Protein AF-A0A534PHQ3-F1 (afdb_monomer_lite)

Foldseek 3Di:
DAAPVQQQVQADPQCDHPNAHDDPQCNVCHPHDFAWPDADQWDQPPVPRDIDGDPQKTFTPPRFRPQCRDDVRRPPPPRHTGIDHNSSDDDDDDDPDPDPPDDDD

Sequence (105 aa):
MRSVSEIEATLNRRNRNRGMYFDAEMTPFCGQTFRVKGEVKKIIDERTGEMIALKDSWLLDGVHCLARYSDRRIACPRAILPYWRTCWLQRIEAPASVSPRIAPE

pLDDT: mean 91.29, std 11.43, range [53.31, 98.06]

Secondary structure (DSSP, 8-state):
---HHHHHTT--TTSEETTEE--GGGGGGTT----EEEEEEEEE-TTT--EEEEEEEEEETT----SSS-TT-TT-TT-PPPPEEGGG----PPPP---------

Structure (mmCIF, N/CA/C/O backbone):
data_AF-A0A534PHQ3-F1
#
_entry.id   AF-A0A534PHQ3-F1
#
loop_
_atom_site.group_PDB
_atom_site.id
_atom_site.type_symbol
_atom_site.label_atom_id
_atom_site.label_alt_id
_atom_site.label_comp_id
_atom_site.label_asym_id
_atom_site.label_entity_id
_atom_site.label_seq_id
_atom_site.pdbx_PDB_ins_code
_atom_site.Cartn_x
_atom_site.Cartn_y
_atom_site.Cartn_z
_atom_site.occupancy
_atom_site.B_iso_or_equiv
_atom_site.auth_seq_id
_atom_site.auth_comp_id
_atom_site.auth_asym_id
_atom_site.auth_atom_id
_atom_site.pdbx_PDB_model_num
ATOM 1 N N . MET A 1 1 ? -5.904 1.241 9.012 1.00 93.75 1 MET A N 1
ATOM 2 C CA . MET A 1 1 ? -4.672 0.500 8.669 1.00 93.75 1 MET A CA 1
ATOM 3 C C . MET A 1 1 ? -4.002 0.077 9.953 1.00 93.75 1 MET A C 1
ATOM 5 O O . MET A 1 1 ? -4.131 0.792 10.939 1.00 93.75 1 MET A O 1
ATOM 9 N N . ARG A 1 2 ? -3.304 -1.058 9.943 1.00 97.38 2 ARG A N 1
ATOM 10 C CA . ARG A 1 2 ? -2.488 -1.478 11.088 1.00 97.38 2 ARG A CA 1
ATOM 11 C C . ARG A 1 2 ? -1.297 -0.541 11.302 1.00 97.38 2 ARG A C 1
ATOM 13 O O . ARG A 1 2 ? -0.982 0.280 10.433 1.00 97.38 2 ARG A O 1
ATOM 20 N N . SER A 1 3 ? -0.664 -0.648 12.465 1.00 97.75 3 SER A N 1
ATOM 21 C CA . SER A 1 3 ? 0.580 0.066 12.763 1.00 97.75 3 SER A CA 1
ATOM 22 C C . SER A 1 3 ? 1.749 -0.450 11.910 1.00 97.75 3 SER A C 1
ATOM 24 O O . SER A 1 3 ? 1.685 -1.534 11.327 1.00 97.75 3 SER A O 1
ATOM 26 N N . VAL A 1 4 ? 2.834 0.329 11.840 1.00 97.19 4 VAL A N 1
ATOM 27 C CA . VAL A 1 4 ? 4.046 -0.052 11.094 1.00 97.19 4 VAL A CA 1
ATOM 28 C C . VAL A 1 4 ? 4.616 -1.366 11.626 1.00 97.19 4 VAL A C 1
ATOM 30 O O . VAL A 1 4 ? 4.803 -2.293 10.848 1.00 97.19 4 VAL A O 1
ATOM 33 N N . SER A 1 5 ? 4.786 -1.490 12.945 1.00 97.44 5 SER A N 1
ATOM 34 C CA . SER A 1 5 ? 5.355 -2.689 13.573 1.00 97.44 5 SER A CA 1
ATOM 35 C C . SER A 1 5 ? 4.518 -3.948 13.327 1.00 97.44 5 SER A C 1
ATOM 37 O O . SER A 1 5 ? 5.065 -5.025 13.095 1.00 97.44 5 SER A O 1
ATOM 39 N N . GLU A 1 6 ? 3.186 -3.829 13.317 1.00 98.06 6 GLU A N 1
ATOM 40 C CA . GLU A 1 6 ? 2.311 -4.946 12.944 1.00 98.06 6 GLU A CA 1
ATOM 41 C C . GLU A 1 6 ? 2.478 -5.350 11.479 1.00 98.06 6 GLU A C 1
ATOM 43 O O . GLU A 1 6 ? 2.438 -6.537 11.166 1.00 98.06 6 GLU A O 1
ATOM 48 N N . ILE A 1 7 ? 2.647 -4.383 10.572 1.00 97.94 7 ILE A N 1
ATOM 49 C CA . ILE A 1 7 ? 2.870 -4.666 9.153 1.00 97.94 7 ILE A CA 1
ATOM 50 C C . ILE A 1 7 ? 4.237 -5.315 8.960 1.00 97.94 7 ILE A C 1
ATOM 52 O O . ILE A 1 7 ? 4.303 -6.346 8.292 1.00 97.94 7 ILE A O 1
ATOM 56 N N . GLU A 1 8 ? 5.292 -4.777 9.571 1.00 96.94 8 GLU A N 1
ATOM 57 C CA . GLU A 1 8 ? 6.659 -5.308 9.519 1.00 96.94 8 GLU A CA 1
ATOM 58 C C . GLU A 1 8 ? 6.724 -6.769 9.968 1.00 96.94 8 GLU A C 1
ATOM 60 O O . GLU A 1 8 ? 7.371 -7.581 9.308 1.00 96.94 8 GLU A O 1
ATOM 65 N N . ALA A 1 9 ? 5.964 -7.142 11.002 1.00 97.88 9 ALA A N 1
ATOM 66 C CA . ALA A 1 9 ? 5.850 -8.527 11.458 1.00 97.88 9 ALA A CA 1
ATOM 67 C C . ALA A 1 9 ? 5.276 -9.488 10.391 1.00 97.88 9 ALA A C 1
ATOM 69 O O . ALA A 1 9 ? 5.456 -10.702 10.484 1.00 97.88 9 ALA A O 1
ATOM 70 N N . THR A 1 10 ? 4.597 -8.970 9.361 1.00 97.75 10 THR A N 1
ATOM 71 C CA . THR A 1 10 ? 4.073 -9.760 8.231 1.00 97.75 10 THR A CA 1
ATOM 72 C C . THR A 1 10 ? 5.011 -9.820 7.023 1.00 97.75 10 THR A C 1
ATOM 74 O O . THR A 1 10 ? 4.689 -10.498 6.037 1.00 97.75 10 THR A O 1
ATOM 77 N N . LEU A 1 11 ? 6.125 -9.084 7.043 1.00 98.06 11 LEU A N 1
ATOM 78 C CA . LEU A 1 11 ? 7.050 -8.975 5.920 1.00 98.06 11 LEU A CA 1
ATOM 79 C C . LEU A 1 11 ? 8.197 -9.980 6.045 1.00 98.06 11 LEU A C 1
ATOM 81 O O . LEU A 1 11 ? 8.641 -10.349 7.127 1.00 98.06 11 LEU A O 1
ATOM 85 N N . ASN A 1 12 ? 8.717 -10.415 4.901 1.00 97.69 12 ASN A N 1
ATOM 86 C CA . ASN A 1 12 ? 9.992 -11.120 4.848 1.00 97.69 12 ASN A CA 1
ATOM 87 C C . ASN A 1 12 ? 11.178 -10.135 4.851 1.00 97.69 12 ASN A C 1
ATOM 89 O O . ASN A 1 12 ? 11.001 -8.925 4.735 1.00 97.69 12 ASN A O 1
ATOM 93 N N . ARG A 1 13 ? 12.411 -10.664 4.866 1.00 96.81 13 ARG A N 1
ATOM 94 C CA . ARG A 1 13 ? 13.669 -9.880 4.867 1.00 96.81 13 ARG A CA 1
ATOM 95 C C . ARG A 1 13 ? 13.852 -8.916 3.682 1.00 96.81 13 ARG A C 1
ATOM 97 O O . ARG A 1 13 ? 14.803 -8.148 3.673 1.00 96.81 13 ARG A O 1
ATOM 104 N N . ARG A 1 14 ? 13.002 -8.993 2.654 1.00 96.62 14 ARG A N 1
ATOM 105 C CA . ARG A 1 14 ? 13.009 -8.106 1.479 1.00 96.62 14 ARG A CA 1
ATOM 106 C C . ARG A 1 14 ? 11.830 -7.125 1.493 1.00 96.62 14 ARG A C 1
ATOM 108 O O . ARG A 1 14 ? 11.443 -6.661 0.425 1.00 96.62 14 ARG A O 1
ATOM 115 N N . ASN A 1 15 ? 11.221 -6.879 2.655 1.00 96.75 15 ASN A N 1
ATOM 116 C CA . ASN A 1 15 ? 10.013 -6.068 2.834 1.00 96.75 15 ASN A CA 1
ATOM 117 C C . ASN A 1 15 ? 8.843 -6.529 1.956 1.00 96.75 15 ASN A C 1
ATOM 119 O O . ASN A 1 15 ? 8.153 -5.723 1.337 1.00 96.75 15 ASN A O 1
ATOM 123 N N . ARG A 1 16 ? 8.624 -7.848 1.847 1.00 97.38 16 ARG A N 1
ATOM 124 C CA . ARG A 1 16 ? 7.517 -8.403 1.050 1.00 97.38 16 ARG A CA 1
ATOM 125 C C . ARG A 1 16 ? 6.577 -9.276 1.861 1.00 97.38 16 ARG A C 1
ATOM 127 O O . ARG A 1 16 ? 7.026 -10.140 2.608 1.00 97.38 16 ARG A O 1
ATOM 134 N N . ASN A 1 17 ? 5.283 -9.158 1.578 1.00 97.00 17 ASN A N 1
ATOM 135 C CA . ASN A 1 17 ? 4.257 -10.115 1.979 1.00 97.00 17 ASN A CA 1
ATOM 136 C C . ASN A 1 17 ? 3.722 -10.858 0.747 1.00 97.00 17 ASN A C 1
ATOM 138 O O . ASN A 1 17 ? 3.148 -10.251 -0.164 1.00 97.00 17 ASN A O 1
ATOM 142 N N . ARG A 1 18 ? 3.913 -12.185 0.703 1.00 93.12 18 ARG A N 1
ATOM 143 C CA . ARG A 1 18 ? 3.422 -13.048 -0.394 1.00 93.12 18 ARG A CA 1
ATOM 144 C C . ARG A 1 18 ? 3.748 -12.474 -1.787 1.00 93.12 18 ARG A C 1
ATOM 146 O O . ARG A 1 18 ? 2.878 -12.356 -2.645 1.00 93.12 18 ARG A O 1
ATOM 153 N N . GLY A 1 19 ? 4.987 -12.017 -1.972 1.00 92.25 19 GLY A N 1
ATOM 154 C CA . GLY A 1 19 ? 5.480 -11.422 -3.222 1.00 92.25 19 GLY A CA 1
ATOM 155 C C . GLY A 1 19 ? 5.242 -9.915 -3.395 1.00 92.25 19 GLY A C 1
ATOM 156 O O . GLY A 1 19 ? 5.997 -9.292 -4.141 1.00 92.25 19 GLY A O 1
ATOM 157 N N . MET A 1 20 ? 4.289 -9.315 -2.670 1.00 94.62 20 MET A N 1
ATOM 158 C CA . MET A 1 20 ? 3.978 -7.880 -2.738 1.00 94.62 20 MET A CA 1
ATOM 159 C C 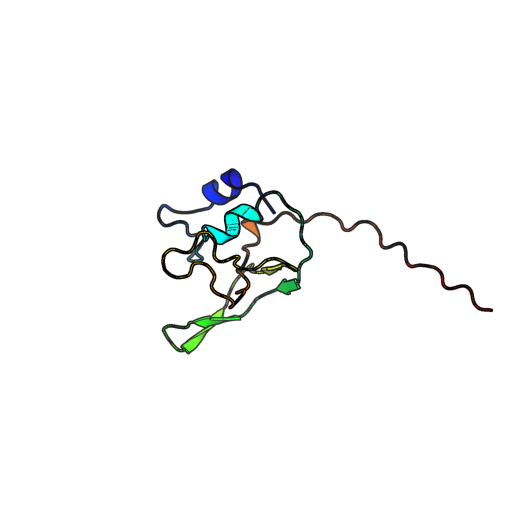. MET A 1 20 ? 4.921 -7.080 -1.842 1.00 94.62 20 MET A C 1
ATOM 161 O O . MET A 1 20 ? 5.069 -7.412 -0.668 1.00 94.62 20 MET A O 1
ATOM 165 N N . TYR A 1 21 ? 5.559 -6.057 -2.405 1.00 95.25 21 TYR A N 1
ATOM 166 C CA . TYR A 1 21 ? 6.484 -5.176 -1.694 1.00 95.25 21 TYR A CA 1
ATOM 167 C C . TYR A 1 21 ? 5.729 -4.142 -0.859 1.00 95.25 21 TYR A C 1
ATOM 169 O O . TYR A 1 21 ? 4.746 -3.575 -1.332 1.00 95.25 21 TYR A O 1
ATOM 177 N N . PHE A 1 22 ? 6.193 -3.921 0.366 1.00 96.94 22 PHE A N 1
ATOM 178 C CA . PHE A 1 22 ? 5.760 -2.827 1.220 1.00 96.94 22 PHE A CA 1
ATOM 179 C C . PHE A 1 22 ? 6.786 -1.697 1.096 1.00 96.94 22 PHE A C 1
ATOM 181 O O . PHE A 1 22 ? 7.930 -1.836 1.531 1.00 96.94 22 PHE A O 1
ATOM 188 N N . ASP A 1 23 ? 6.389 -0.622 0.420 1.00 94.62 23 ASP A N 1
ATOM 189 C CA . ASP A 1 23 ? 7.262 0.508 0.104 1.00 94.62 23 ASP A CA 1
ATOM 190 C C . ASP A 1 23 ? 7.344 1.497 1.278 1.00 94.62 23 ASP A C 1
ATOM 192 O O . ASP A 1 23 ? 6.383 1.657 2.028 1.00 94.62 23 ASP A O 1
ATOM 196 N N . ALA A 1 24 ? 8.470 2.198 1.428 1.00 94.25 24 ALA A N 1
ATOM 197 C CA . ALA A 1 24 ? 8.646 3.203 2.478 1.00 94.25 24 ALA A CA 1
ATOM 198 C C . ALA A 1 24 ? 7.623 4.352 2.375 1.00 94.25 24 ALA A C 1
ATOM 200 O O . ALA A 1 24 ? 7.225 4.918 3.392 1.00 94.25 24 ALA A O 1
ATOM 201 N N . GLU A 1 25 ? 7.133 4.655 1.168 1.00 94.94 25 GLU A N 1
ATOM 202 C CA . GLU A 1 25 ? 6.044 5.614 0.929 1.00 94.94 25 GLU A CA 1
ATOM 203 C C . GLU A 1 25 ? 4.708 5.190 1.549 1.00 94.94 25 GLU A C 1
ATOM 205 O O . GLU A 1 25 ? 3.801 6.010 1.671 1.00 94.94 25 GLU A O 1
ATOM 210 N N . MET A 1 26 ? 4.556 3.919 1.930 1.00 96.56 26 MET A N 1
ATOM 211 C CA . MET A 1 26 ? 3.344 3.414 2.576 1.00 96.56 26 MET A CA 1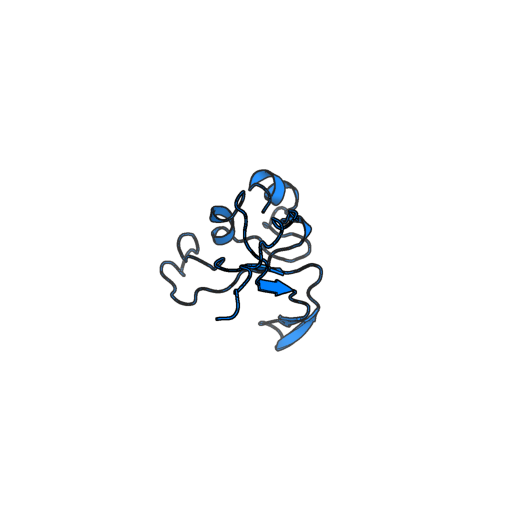
ATOM 212 C C . MET A 1 26 ? 3.334 3.708 4.083 1.00 96.56 26 MET A C 1
ATOM 214 O O . MET A 1 26 ? 2.260 3.873 4.662 1.00 96.56 26 MET A O 1
ATOM 218 N N . THR A 1 27 ? 4.507 3.836 4.711 1.00 96.38 27 THR A N 1
ATOM 219 C CA . THR A 1 27 ? 4.675 4.057 6.158 1.00 96.38 27 THR A CA 1
ATOM 220 C C . THR A 1 27 ? 3.891 5.254 6.712 1.00 96.38 27 THR A C 1
ATOM 222 O O . THR A 1 27 ? 3.264 5.090 7.760 1.00 96.38 27 THR A O 1
ATOM 225 N N . PRO A 1 28 ? 3.838 6.432 6.049 1.00 96.12 28 PRO A N 1
ATOM 226 C CA . PRO A 1 28 ? 3.093 7.586 6.558 1.00 96.12 28 PRO A CA 1
ATOM 227 C C . PRO A 1 28 ? 1.598 7.331 6.763 1.00 96.12 28 PRO A C 1
ATOM 229 O O . PRO A 1 28 ? 0.969 8.031 7.550 1.00 96.12 28 PRO A O 1
ATOM 232 N N . PHE A 1 29 ? 1.019 6.351 6.067 1.00 97.12 29 PHE A N 1
ATOM 233 C CA . PHE A 1 29 ? -0.409 6.042 6.143 1.00 97.12 29 PHE A CA 1
ATOM 234 C C . PHE A 1 29 ? -0.745 5.032 7.254 1.00 97.12 29 PHE A C 1
ATOM 236 O O . PHE A 1 29 ? -1.907 4.899 7.643 1.00 97.12 29 PHE A O 1
ATOM 243 N N . CYS A 1 30 ? 0.249 4.329 7.801 1.00 97.31 30 CYS A N 1
ATOM 244 C CA . CYS A 1 30 ? 0.040 3.343 8.857 1.00 97.31 30 CYS A CA 1
ATOM 245 C C . CYS A 1 30 ? -0.603 3.965 10.106 1.00 97.31 30 CYS A C 1
ATOM 247 O O . CYS A 1 30 ? -0.365 5.122 10.444 1.00 97.31 30 CYS A O 1
ATOM 249 N N . GLY A 1 31 ? -1.445 3.191 10.796 1.00 96.75 31 GLY A N 1
ATOM 250 C CA . GLY A 1 31 ? -2.194 3.656 11.971 1.00 96.75 31 GLY A CA 1
ATOM 251 C C . GLY A 1 31 ? -3.362 4.612 11.682 1.00 96.75 31 GLY A C 1
ATOM 252 O O . GLY A 1 31 ? -4.080 4.976 12.607 1.00 96.75 31 GLY A O 1
ATOM 253 N N . GLN A 1 32 ? -3.602 4.994 10.423 1.00 96.38 32 GLN A N 1
ATOM 254 C CA . GLN A 1 32 ? -4.717 5.868 10.044 1.00 96.38 32 GLN A CA 1
ATOM 255 C C . GLN A 1 32 ? -5.901 5.088 9.453 1.00 96.38 32 GLN A C 1
ATOM 257 O O . GLN A 1 32 ? -5.790 3.918 9.066 1.00 96.38 32 GLN A O 1
ATOM 262 N N . THR A 1 33 ? -7.057 5.744 9.362 1.00 96.19 33 THR A N 1
ATOM 263 C CA . THR A 1 33 ? -8.287 5.186 8.785 1.00 96.19 33 THR A CA 1
ATOM 264 C C . THR A 1 33 ? -8.574 5.823 7.433 1.00 96.19 33 THR A C 1
ATOM 266 O O . THR A 1 33 ? -8.592 7.043 7.315 1.00 96.19 33 THR A O 1
ATOM 269 N N . PHE A 1 34 ? -8.868 4.992 6.433 1.00 96.12 34 PHE A N 1
ATOM 270 C CA . PHE A 1 34 ? -9.208 5.432 5.081 1.00 96.12 34 PHE A CA 1
ATOM 271 C C . PHE A 1 34 ? -10.438 4.694 4.571 1.00 96.12 34 PHE A C 1
ATOM 273 O O . PHE A 1 34 ? -10.716 3.563 4.978 1.00 96.12 34 PHE A O 1
ATOM 280 N N . ARG A 1 35 ? -11.151 5.324 3.636 1.00 95.62 35 ARG A N 1
ATOM 281 C CA . ARG A 1 35 ? -12.207 4.655 2.876 1.00 95.62 35 ARG A CA 1
ATOM 282 C C . ARG A 1 35 ? -11.585 3.723 1.843 1.00 95.62 35 ARG A C 1
ATOM 284 O O . ARG A 1 35 ? -10.552 4.030 1.249 1.00 95.62 35 ARG A O 1
ATOM 291 N N . VAL A 1 36 ? -12.231 2.586 1.615 1.00 95.25 36 VAL A N 1
ATOM 292 C CA . VAL A 1 36 ? -11.857 1.683 0.524 1.00 95.25 36 VAL A CA 1
ATOM 293 C C . VAL A 1 36 ? -12.304 2.310 -0.791 1.00 95.25 36 VAL A C 1
ATOM 295 O O . VAL A 1 36 ? -13.483 2.604 -0.963 1.00 95.25 36 VAL A O 1
ATOM 298 N N . LYS A 1 37 ? -11.359 2.496 -1.716 1.00 96.50 37 LYS A N 1
ATOM 299 C CA . LYS A 1 37 ? -11.639 2.942 -3.085 1.00 96.50 37 LYS A CA 1
ATOM 300 C C . LYS A 1 37 ? -12.130 1.786 -3.954 1.00 96.50 37 LYS A C 1
ATOM 302 O O . LYS A 1 37 ? -13.007 1.972 -4.787 1.00 96.50 37 LYS A O 1
ATOM 307 N N . GLY A 1 38 ? -11.569 0.593 -3.764 1.00 96.62 38 GLY A N 1
ATOM 308 C CA . GLY A 1 38 ? -11.999 -0.605 -4.478 1.00 96.62 38 GLY A CA 1
ATOM 309 C C . GLY A 1 38 ? -11.098 -1.810 -4.239 1.00 96.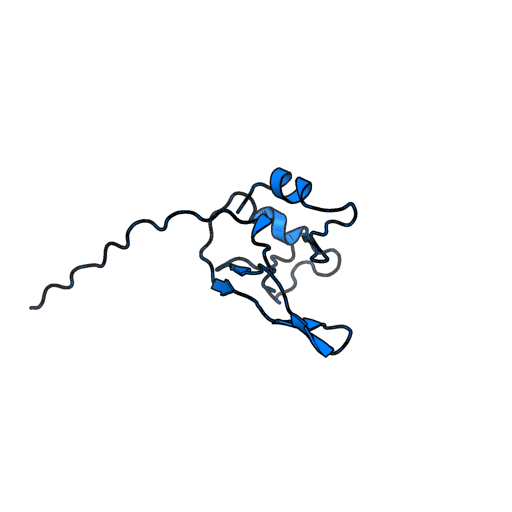62 38 GLY A C 1
ATOM 310 O O . GLY A 1 38 ? -9.984 -1.683 -3.730 1.00 96.62 38 GLY A O 1
ATOM 311 N N . GLU A 1 39 ? -11.596 -2.983 -4.616 1.00 97.31 39 GLU A N 1
ATOM 312 C CA . GLU A 1 39 ? -10.831 -4.231 -4.636 1.00 97.31 39 GLU A CA 1
ATOM 313 C C . GLU A 1 39 ? -10.068 -4.365 -5.962 1.00 97.31 39 GLU A C 1
ATOM 315 O O . GLU A 1 39 ? -10.615 -4.095 -7.033 1.00 97.31 39 GLU A O 1
ATOM 320 N N . VAL A 1 40 ? -8.819 -4.831 -5.908 1.00 97.00 40 VAL A N 1
ATOM 321 C CA . VAL A 1 40 ? -7.993 -5.110 -7.089 1.00 97.00 40 VAL A CA 1
ATOM 322 C C . VAL A 1 40 ? -7.809 -6.610 -7.227 1.00 97.00 40 VAL A C 1
ATOM 324 O O . VAL A 1 40 ? -7.090 -7.231 -6.447 1.00 97.00 40 VAL A O 1
ATOM 327 N N . LYS A 1 41 ? -8.438 -7.185 -8.256 1.00 97.06 41 LYS A N 1
ATOM 328 C CA . LYS A 1 41 ? -8.406 -8.632 -8.527 1.00 97.06 41 LYS A CA 1
ATOM 329 C C . LYS A 1 41 ? -7.381 -9.036 -9.579 1.00 97.06 41 LYS A C 1
ATOM 331 O O . LYS A 1 41 ? -6.943 -10.185 -9.597 1.00 97.06 41 LYS A O 1
ATOM 336 N N . LYS A 1 42 ? -7.033 -8.126 -10.490 1.00 96.56 42 LYS A N 1
ATOM 337 C CA . LYS A 1 42 ? -6.126 -8.382 -11.612 1.00 96.56 42 LYS A CA 1
ATOM 338 C C . LYS A 1 42 ? -5.279 -7.150 -11.903 1.00 96.56 42 LYS A C 1
ATOM 340 O O . LYS A 1 42 ? -5.789 -6.037 -11.812 1.00 96.56 42 LYS A O 1
ATOM 345 N N . ILE A 1 43 ? -4.019 -7.365 -12.265 1.00 95.38 43 ILE A N 1
ATOM 346 C CA . ILE A 1 43 ? -3.088 -6.326 -12.725 1.00 95.38 43 ILE A CA 1
ATOM 347 C C . ILE A 1 43 ? -2.284 -6.849 -13.914 1.00 95.38 43 ILE A C 1
ATOM 349 O O . ILE A 1 43 ? -2.204 -8.060 -14.116 1.00 95.38 43 ILE A O 1
ATOM 353 N N . ILE A 1 44 ? -1.711 -5.948 -14.704 1.00 96.06 44 ILE A N 1
ATOM 354 C CA . ILE A 1 44 ? -0.728 -6.320 -15.723 1.00 96.06 44 ILE A CA 1
ATOM 355 C C . ILE A 1 44 ? 0.630 -6.407 -15.022 1.00 96.06 44 ILE A C 1
ATOM 357 O O . ILE A 1 44 ? 1.035 -5.458 -14.350 1.00 96.06 44 ILE A O 1
ATOM 361 N N . ASP A 1 45 ? 1.316 -7.542 -15.137 1.00 93.00 45 ASP A N 1
ATOM 362 C CA . ASP A 1 45 ? 2.716 -7.657 -14.738 1.00 93.00 45 ASP A CA 1
ATOM 363 C C . ASP A 1 45 ? 3.562 -6.844 -15.727 1.00 93.00 45 ASP A C 1
ATOM 365 O O . ASP A 1 45 ? 3.663 -7.183 -16.902 1.00 93.00 45 ASP A O 1
ATOM 369 N N . GLU A 1 46 ? 4.155 -5.744 -15.261 1.00 91.12 46 GLU A N 1
ATOM 370 C CA . GLU A 1 46 ? 4.859 -4.788 -16.128 1.00 91.12 46 GLU A CA 1
ATOM 371 C C . GLU A 1 46 ? 6.066 -5.391 -16.865 1.00 91.12 46 GLU A C 1
ATOM 373 O O . GLU A 1 46 ? 6.481 -4.862 -17.893 1.00 91.12 46 GLU A O 1
ATOM 378 N N . ARG A 1 47 ? 6.644 -6.491 -16.363 1.00 92.50 47 ARG A N 1
ATOM 379 C CA . ARG A 1 47 ? 7.814 -7.136 -16.975 1.00 92.50 47 ARG A CA 1
ATOM 380 C C . ARG A 1 47 ? 7.419 -8.063 -18.120 1.00 92.50 47 ARG A C 1
ATOM 382 O O . ARG A 1 47 ? 8.173 -8.194 -19.078 1.00 92.50 47 ARG A O 1
ATOM 389 N N . THR A 1 48 ? 6.291 -8.750 -17.984 1.00 96.38 48 THR A N 1
ATOM 390 C CA . THR A 1 48 ? 5.841 -9.788 -18.927 1.00 96.38 48 THR A CA 1
ATOM 391 C C . THR A 1 48 ? 4.704 -9.320 -19.832 1.00 96.38 48 THR A C 1
ATOM 393 O O . THR A 1 48 ? 4.505 -9.887 -20.899 1.00 96.38 48 THR A O 1
ATOM 396 N N . GLY A 1 49 ? 3.966 -8.283 -19.432 1.00 96.56 49 GLY A N 1
ATOM 397 C CA . GLY A 1 49 ? 2.749 -7.830 -20.105 1.00 96.56 49 GLY A CA 1
ATOM 398 C C . GLY A 1 49 ? 1.530 -8.717 -19.834 1.00 96.56 49 GLY A C 1
ATOM 399 O O . GLY A 1 49 ? 0.452 -8.453 -20.364 1.00 96.56 49 GLY A O 1
ATOM 400 N N . GLU A 1 50 ? 1.665 -9.756 -19.008 1.00 97.38 50 GLU A N 1
ATOM 401 C CA . GLU A 1 50 ? 0.587 -10.701 -18.738 1.00 97.38 50 GLU A CA 1
ATOM 402 C C . GLU A 1 50 ? -0.374 -10.187 -17.664 1.00 97.38 50 GLU A C 1
ATOM 404 O O . GLU A 1 50 ? 0.008 -9.521 -16.699 1.00 97.38 50 GLU A O 1
ATOM 409 N N . MET A 1 51 ? -1.651 -10.542 -17.801 1.00 97.62 51 MET A N 1
ATOM 410 C CA . MET A 1 51 ? -2.645 -10.292 -16.765 1.00 97.62 51 MET A CA 1
ATOM 411 C C . MET A 1 51 ? -2.498 -11.324 -15.645 1.00 97.62 51 MET A C 1
ATOM 413 O O . MET A 1 51 ? -2.819 -12.498 -15.824 1.00 97.62 51 MET A O 1
ATOM 417 N N . ILE A 1 52 ? -2.101 -10.871 -14.460 1.00 95.38 52 ILE A N 1
ATOM 418 C CA . ILE A 1 52 ? -1.957 -11.714 -13.272 1.00 95.38 52 ILE A CA 1
ATOM 419 C C . ILE A 1 52 ? -3.075 -11.449 -12.264 1.00 95.38 52 ILE A C 1
ATOM 421 O O . ILE A 1 52 ? -3.596 -10.337 -12.148 1.00 95.38 52 ILE A O 1
ATOM 425 N N . ALA A 1 53 ? -3.446 -12.482 -11.507 1.00 95.25 53 ALA A N 1
ATOM 426 C CA . ALA A 1 53 ? -4.421 -12.363 -10.430 1.00 95.25 53 ALA A CA 1
ATOM 427 C C . ALA A 1 53 ? -3.760 -11.849 -9.143 1.00 95.25 53 ALA A C 1
ATOM 429 O O . ALA A 1 53 ? -2.756 -12.392 -8.678 1.00 95.25 53 ALA A O 1
ATOM 430 N N . LEU A 1 54 ? -4.372 -10.839 -8.528 1.00 94.06 54 LEU A N 1
ATOM 431 C CA . LEU A 1 54 ? -3.962 -10.280 -7.247 1.00 94.06 54 LEU A CA 1
ATOM 432 C C . LEU A 1 54 ? -4.997 -10.676 -6.190 1.00 94.06 54 LEU A C 1
ATOM 434 O O . LEU A 1 54 ? -6.179 -10.377 -6.319 1.00 94.06 54 LEU A O 1
ATOM 438 N N . LYS A 1 55 ? -4.561 -11.401 -5.158 1.00 93.12 55 LYS A N 1
ATOM 439 C CA . LYS A 1 55 ? -5.439 -11.841 -4.063 1.00 93.12 55 LYS A CA 1
ATOM 440 C C . LYS A 1 55 ? -5.471 -10.809 -2.941 1.00 93.12 55 LYS A C 1
ATOM 442 O O . LYS A 1 55 ? -4.433 -10.219 -2.628 1.00 93.12 55 LYS A O 1
ATOM 447 N N . ASP A 1 56 ? -6.626 -10.645 -2.306 1.00 95.44 56 ASP A N 1
ATOM 448 C CA . ASP A 1 56 ? -6.785 -9.913 -1.044 1.00 95.44 56 ASP A CA 1
ATOM 449 C C . ASP A 1 56 ? -6.210 -8.486 -1.075 1.00 95.44 56 ASP A C 1
ATOM 451 O O . ASP A 1 56 ? -5.582 -8.062 -0.102 1.00 95.44 56 ASP A O 1
ATOM 455 N N . SER A 1 57 ? -6.344 -7.784 -2.204 1.00 97.06 57 SER A N 1
ATOM 456 C CA . SER A 1 57 ? -5.667 -6.510 -2.466 1.00 97.06 57 SER A CA 1
ATOM 457 C C . SER A 1 57 ? -6.659 -5.375 -2.690 1.00 97.06 57 SER A C 1
ATOM 459 O O . SER A 1 57 ? -7.641 -5.527 -3.412 1.00 97.06 57 SER A O 1
ATOM 461 N N . TRP A 1 58 ? -6.378 -4.224 -2.087 1.00 97.69 58 TRP A N 1
ATOM 462 C CA . TRP A 1 58 ? -7.288 -3.084 -2.032 1.00 97.69 58 TRP A CA 1
ATOM 463 C C . TRP A 1 58 ? -6.587 -1.785 -2.412 1.00 97.69 58 TRP A C 1
ATOM 465 O O . TRP A 1 58 ? -5.395 -1.608 -2.158 1.00 97.69 58 TRP A O 1
ATOM 475 N N . LEU A 1 59 ? -7.359 -0.858 -2.971 1.00 97.69 59 LEU A N 1
ATOM 476 C CA . LEU A 1 59 ? -7.006 0.551 -3.093 1.00 97.69 59 LEU A CA 1
ATOM 477 C C . LEU A 1 59 ? -7.768 1.345 -2.042 1.00 97.69 59 LEU A C 1
ATOM 479 O O . LEU A 1 59 ? -8.928 1.049 -1.739 1.00 97.69 59 LEU A O 1
ATOM 483 N N . LEU A 1 60 ? -7.130 2.385 -1.524 1.00 97.31 60 LEU A N 1
ATOM 484 C CA . LEU A 1 60 ? -7.703 3.259 -0.510 1.00 97.31 60 LEU A CA 1
ATOM 485 C C . LEU A 1 60 ? -7.811 4.680 -1.049 1.00 97.31 60 LEU A C 1
ATOM 487 O O . LEU A 1 60 ? -7.012 5.105 -1.884 1.00 97.31 60 LEU A O 1
ATOM 491 N N . ASP A 1 61 ? -8.839 5.386 -0.600 1.00 96.56 61 ASP A N 1
ATOM 492 C CA . ASP A 1 61 ? -9.117 6.744 -1.040 1.00 96.56 61 ASP A CA 1
ATOM 493 C C . ASP A 1 61 ? -8.150 7.742 -0.391 1.00 96.56 61 ASP A C 1
ATOM 495 O O . ASP A 1 61 ? -7.822 7.622 0.789 1.00 96.56 61 ASP A O 1
ATOM 499 N N . GLY A 1 62 ? -7.652 8.696 -1.178 1.00 95.00 62 GLY A N 1
ATOM 500 C CA . GLY A 1 62 ? -6.635 9.666 -0.754 1.00 95.00 62 GLY A CA 1
ATOM 501 C C . GLY A 1 62 ? -5.227 9.102 -0.503 1.00 95.00 62 GLY A C 1
ATOM 502 O O . GLY A 1 62 ? -4.301 9.879 -0.280 1.00 95.00 62 GLY A O 1
ATOM 503 N N . VAL A 1 63 ? -5.018 7.784 -0.592 1.00 96.94 63 VAL A N 1
ATOM 504 C CA . VAL A 1 63 ? -3.725 7.136 -0.316 1.00 96.94 63 VAL A CA 1
ATOM 505 C C . VAL A 1 63 ? -2.942 6.924 -1.609 1.00 96.94 63 VAL A C 1
ATOM 507 O O . VAL A 1 63 ? -3.316 6.106 -2.448 1.00 96.94 63 VAL A O 1
ATOM 510 N N . HIS A 1 64 ? -1.835 7.645 -1.759 1.00 95.94 64 HIS A N 1
ATOM 511 C CA . HIS A 1 64 ? -0.972 7.595 -2.938 1.00 95.94 64 HIS A CA 1
ATOM 512 C C . HIS A 1 64 ? 0.494 7.838 -2.565 1.00 95.94 64 HIS A C 1
ATOM 514 O O . HIS A 1 64 ? 0.791 8.379 -1.503 1.00 95.94 64 HIS A O 1
ATOM 520 N N . CYS A 1 65 ? 1.415 7.438 -3.442 1.00 95.44 65 CYS A N 1
ATOM 521 C CA . CYS A 1 65 ? 2.841 7.716 -3.289 1.00 95.44 65 CYS A CA 1
ATOM 522 C C . CYS A 1 65 ? 3.087 9.231 -3.208 1.00 95.44 65 CYS A C 1
ATOM 524 O O . CYS A 1 65 ? 2.698 9.966 -4.118 1.00 95.44 65 CYS A O 1
ATOM 526 N N . LEU A 1 66 ? 3.737 9.673 -2.126 1.00 95.31 66 LEU A N 1
ATOM 527 C CA . LEU A 1 66 ? 4.028 11.084 -1.856 1.00 95.31 66 LEU A CA 1
ATOM 528 C C . LEU A 1 66 ? 5.374 11.525 -2.440 1.00 95.31 66 LEU A C 1
ATOM 530 O O . LEU A 1 66 ? 5.682 12.716 -2.420 1.00 95.31 66 LEU A O 1
ATOM 534 N N . ALA A 1 67 ? 6.169 10.574 -2.938 1.00 94.81 67 ALA A N 1
ATOM 535 C CA . ALA A 1 67 ? 7.489 10.796 -3.509 1.00 94.81 67 ALA A CA 1
ATOM 536 C C . ALA A 1 67 ? 8.457 11.508 -2.540 1.00 94.81 67 ALA A C 1
ATOM 538 O O . ALA A 1 67 ? 9.206 12.403 -2.940 1.00 94.81 67 ALA A O 1
ATOM 539 N N . ARG A 1 68 ? 8.430 11.123 -1.258 1.00 93.31 68 ARG A N 1
ATOM 540 C CA . ARG A 1 68 ? 9.275 11.680 -0.179 1.00 93.31 68 ARG A CA 1
ATOM 541 C C . ARG A 1 68 ? 10.414 10.751 0.260 1.00 93.31 68 ARG A C 1
ATOM 543 O O . ARG A 1 68 ? 11.430 11.223 0.754 1.00 93.31 68 ARG A O 1
ATOM 550 N N . TYR A 1 69 ? 10.243 9.451 0.063 1.00 90.94 69 TYR A N 1
ATOM 551 C CA . TYR A 1 69 ? 11.106 8.343 0.482 1.00 90.94 69 TYR A CA 1
ATOM 552 C C . TYR A 1 69 ? 11.528 7.430 -0.687 1.00 90.94 69 TYR A C 1
ATOM 554 O O . TYR A 1 69 ? 12.242 6.450 -0.487 1.00 90.94 69 TYR A O 1
ATOM 562 N N . SER A 1 70 ? 11.110 7.741 -1.917 1.00 86.56 70 SER A N 1
ATOM 563 C CA . SER A 1 70 ? 11.543 7.041 -3.129 1.00 86.56 70 SER A CA 1
ATOM 564 C C . SER A 1 70 ? 12.887 7.568 -3.642 1.00 86.56 70 SER A C 1
ATOM 566 O O . SER A 1 70 ? 12.924 8.535 -4.408 1.00 86.56 70 SER A O 1
ATOM 568 N N . ASP A 1 71 ? 13.987 6.906 -3.274 1.00 80.81 71 ASP A N 1
ATOM 569 C CA . ASP A 1 71 ? 15.321 7.209 -3.807 1.00 80.81 71 ASP A CA 1
ATOM 570 C C . ASP A 1 71 ? 15.293 7.162 -5.353 1.00 80.81 71 ASP A C 1
ATOM 572 O O . ASP A 1 71 ? 14.792 6.206 -5.952 1.00 80.81 71 ASP A O 1
ATOM 576 N N . ARG A 1 72 ? 15.761 8.233 -6.009 1.00 87.00 72 ARG A N 1
ATOM 577 C CA . ARG A 1 72 ? 15.658 8.515 -7.466 1.00 87.00 72 ARG A CA 1
ATOM 578 C C . ARG A 1 72 ? 14.286 8.903 -8.033 1.00 87.00 72 ARG A C 1
ATOM 580 O O . ARG A 1 72 ? 14.176 9.104 -9.241 1.00 87.00 72 ARG A O 1
ATOM 587 N N . ARG A 1 73 ? 13.238 9.022 -7.214 1.00 87.69 73 ARG A N 1
ATOM 588 C CA . ARG A 1 73 ? 11.908 9.504 -7.648 1.00 87.69 73 ARG A CA 1
ATOM 589 C C . ARG A 1 73 ? 11.319 10.550 -6.702 1.00 87.69 73 ARG A C 1
ATOM 591 O O . ARG A 1 73 ? 10.100 10.678 -6.632 1.00 87.69 73 ARG A O 1
ATOM 598 N N . ILE A 1 74 ? 12.164 11.284 -5.980 1.00 91.69 74 ILE A N 1
ATOM 599 C CA . ILE A 1 74 ? 11.726 12.385 -5.115 1.00 91.69 74 ILE A CA 1
ATOM 600 C C . ILE A 1 74 ? 10.967 13.422 -5.954 1.00 91.69 74 ILE A C 1
ATOM 602 O O . ILE A 1 74 ? 11.364 13.717 -7.080 1.00 91.69 74 ILE A O 1
ATOM 606 N N . ALA A 1 75 ? 9.863 13.945 -5.414 1.00 92.06 75 ALA A N 1
ATOM 607 C CA . ALA A 1 75 ? 8.971 14.901 -6.083 1.00 92.06 75 ALA A CA 1
ATOM 608 C C . ALA A 1 75 ? 8.338 14.397 -7.403 1.00 92.06 75 ALA A C 1
ATOM 610 O O . ALA A 1 75 ? 7.913 15.187 -8.245 1.00 92.06 75 ALA A O 1
ATOM 611 N N . CYS A 1 76 ? 8.238 13.078 -7.597 1.00 94.31 76 CYS A N 1
ATOM 612 C CA . CYS A 1 76 ? 7.531 12.493 -8.734 1.00 94.31 76 CYS A CA 1
ATOM 613 C C . CYS A 1 76 ? 6.020 12.823 -8.695 1.00 94.31 76 CYS A C 1
ATOM 615 O O . CYS A 1 76 ? 5.348 12.469 -7.725 1.00 94.31 76 CYS A O 1
ATOM 617 N N . PRO A 1 7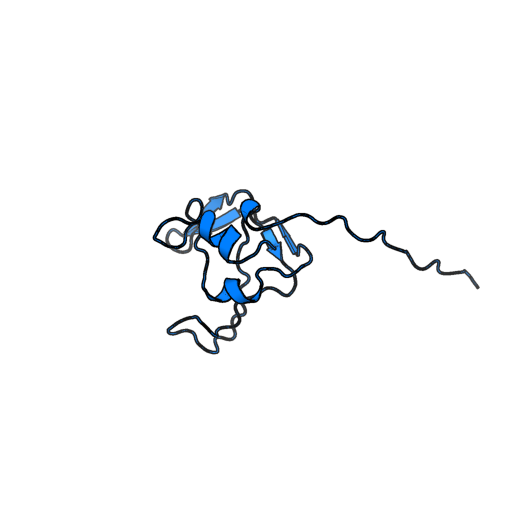7 ? 5.435 13.397 -9.765 1.00 93.94 77 PRO A N 1
ATOM 618 C CA . PRO A 1 77 ? 4.035 13.834 -9.772 1.00 93.94 77 PRO A CA 1
ATOM 619 C C . PRO A 1 77 ? 3.027 12.710 -10.063 1.00 93.94 77 PRO A C 1
ATOM 621 O O . PRO A 1 77 ? 1.832 12.965 -10.158 1.00 93.94 77 PRO A O 1
ATOM 624 N N . ARG A 1 78 ? 3.477 11.459 -10.255 1.00 94.00 78 ARG A N 1
ATOM 625 C CA . ARG A 1 78 ? 2.608 10.366 -10.735 1.00 94.00 78 ARG A CA 1
ATOM 626 C C . ARG A 1 78 ? 1.523 9.946 -9.743 1.00 94.00 78 ARG A C 1
ATOM 628 O O . ARG A 1 78 ? 0.579 9.297 -10.179 1.00 94.00 78 ARG A O 1
ATOM 635 N N . ALA A 1 79 ? 1.683 10.251 -8.450 1.00 93.88 79 ALA A N 1
ATOM 636 C CA . ALA A 1 79 ? 0.713 9.942 -7.393 1.00 93.88 79 ALA A CA 1
ATOM 637 C C . ALA A 1 79 ? 0.155 8.504 -7.485 1.00 93.88 79 ALA A C 1
ATOM 639 O O . ALA A 1 79 ? -1.053 8.268 -7.438 1.00 93.88 79 ALA A O 1
ATOM 640 N N . ILE A 1 80 ? 1.051 7.528 -7.673 1.00 93.56 80 ILE A N 1
ATOM 641 C CA . ILE A 1 80 ? 0.671 6.130 -7.912 1.00 93.56 80 ILE A CA 1
ATOM 642 C C . ILE A 1 80 ? -0.042 5.583 -6.674 1.00 93.56 80 ILE A C 1
ATOM 644 O O . ILE A 1 80 ? 0.419 5.786 -5.550 1.00 93.56 80 ILE A O 1
ATOM 648 N N . LEU A 1 81 ? -1.148 4.870 -6.885 1.00 95.69 81 LEU A N 1
ATOM 649 C CA . LEU A 1 81 ? -1.911 4.239 -5.814 1.00 95.69 81 LEU A CA 1
ATOM 650 C C . LEU A 1 81 ? -1.232 2.926 -5.387 1.00 95.69 81 LEU A C 1
ATOM 652 O O . LEU A 1 81 ? -1.146 2.005 -6.203 1.00 95.69 81 LEU A O 1
ATOM 656 N N . PRO A 1 82 ? -0.754 2.804 -4.136 1.00 95.88 82 PRO A N 1
ATOM 657 C CA . PRO A 1 82 ? -0.210 1.548 -3.643 1.00 95.88 82 PRO A CA 1
ATOM 65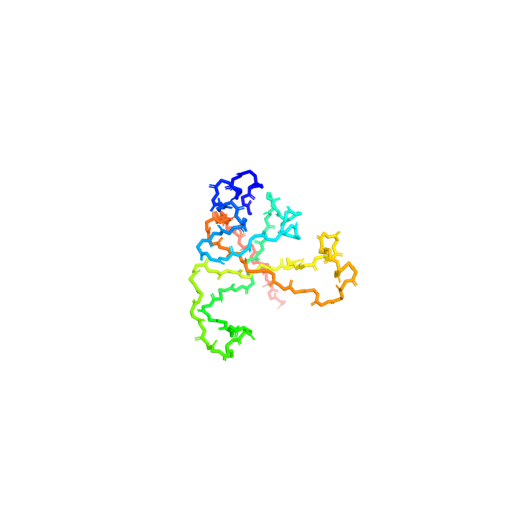8 C C . PRO A 1 82 ? -1.323 0.518 -3.406 1.00 95.88 82 PRO A C 1
ATOM 660 O O . PRO A 1 82 ? -2.436 0.858 -2.996 1.00 95.88 82 PRO A O 1
ATOM 663 N N . TYR A 1 83 ? -0.999 -0.757 -3.623 1.00 97.00 83 TYR A N 1
ATOM 664 C CA . TYR A 1 83 ? -1.879 -1.874 -3.286 1.00 97.00 83 TYR A CA 1
ATOM 665 C C . TYR A 1 83 ? -1.717 -2.260 -1.817 1.00 97.00 83 TYR A C 1
ATOM 667 O O . TYR A 1 83 ? -0.603 -2.445 -1.330 1.00 97.00 83 TYR A O 1
ATOM 675 N N . TRP A 1 84 ? -2.838 -2.449 -1.126 1.00 97.50 84 TRP A N 1
ATOM 676 C CA . TRP A 1 84 ? -2.864 -2.827 0.282 1.00 97.50 84 TRP A CA 1
ATOM 677 C C . TRP A 1 84 ? -3.378 -4.251 0.450 1.00 97.50 84 TRP A C 1
ATOM 679 O O . TRP A 1 84 ? -4.508 -4.555 0.066 1.00 97.50 84 TRP A O 1
ATOM 689 N N . ARG A 1 85 ? -2.573 -5.132 1.056 1.00 97.25 85 ARG A N 1
ATOM 690 C CA . ARG A 1 85 ? -3.028 -6.470 1.451 1.00 97.25 85 ARG A CA 1
ATOM 691 C C . ARG A 1 85 ? -4.048 -6.374 2.577 1.00 97.25 85 ARG A C 1
ATOM 693 O O . ARG A 1 85 ? -3.868 -5.617 3.526 1.00 97.25 85 ARG A O 1
ATOM 700 N N . THR A 1 86 ? -5.036 -7.260 2.548 1.00 96.88 86 THR A N 1
ATOM 701 C CA . THR A 1 86 ? -6.029 -7.408 3.624 1.00 96.88 86 THR A CA 1
ATOM 702 C C . THR A 1 86 ? -5.376 -7.625 4.993 1.00 96.88 86 THR A C 1
ATOM 704 O O . THR A 1 86 ? -5.857 -7.082 5.980 1.00 96.88 86 THR A O 1
ATOM 707 N N . CYS A 1 87 ? -4.241 -8.333 5.074 1.00 97.25 87 CYS A N 1
ATOM 708 C CA . CYS A 1 87 ? -3.533 -8.544 6.343 1.00 97.25 87 CYS A CA 1
ATOM 709 C C . CYS A 1 87 ? -2.925 -7.267 6.954 1.00 97.25 87 CYS A C 1
ATOM 711 O O . CYS A 1 87 ? -2.615 -7.268 8.139 1.00 97.25 87 CYS A O 1
ATOM 713 N N . TRP A 1 88 ? -2.779 -6.183 6.185 1.00 97.81 88 TRP A N 1
ATOM 714 C CA . TRP A 1 88 ? -2.325 -4.869 6.668 1.00 97.81 88 TRP A CA 1
ATOM 715 C C . TRP A 1 88 ? -3.485 -3.946 7.057 1.00 97.81 88 TRP A C 1
ATOM 717 O 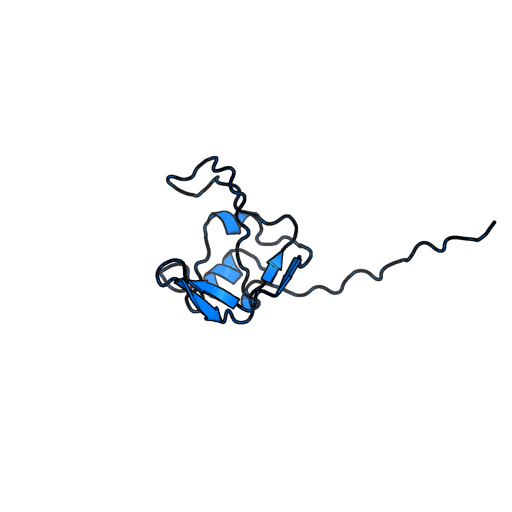O . TRP A 1 88 ? -3.287 -2.851 7.590 1.00 97.81 88 TRP A O 1
ATOM 727 N N . LEU A 1 89 ? -4.713 -4.376 6.777 1.00 97.06 89 LEU A N 1
ATOM 728 C CA . LEU A 1 89 ? -5.922 -3.619 7.031 1.00 97.06 89 LEU A CA 1
ATOM 729 C C . LEU A 1 89 ? -6.664 -4.202 8.233 1.00 97.06 89 LEU A C 1
ATOM 731 O O . LEU A 1 89 ? -6.563 -5.382 8.568 1.00 97.06 89 LEU A O 1
ATOM 735 N N . GLN A 1 90 ? -7.429 -3.334 8.876 1.00 95.69 90 GLN A N 1
ATOM 736 C CA . GLN A 1 90 ? -8.429 -3.699 9.860 1.00 95.69 90 GLN A CA 1
ATOM 737 C C . GLN A 1 90 ? -9.723 -3.046 9.404 1.00 95.69 90 GLN A C 1
ATOM 739 O O . GLN A 1 90 ? -9.749 -1.842 9.135 1.00 95.69 90 GLN A O 1
ATOM 744 N N . ARG A 1 91 ? -10.777 -3.851 9.263 1.00 92.69 91 ARG A N 1
ATOM 745 C CA . ARG A 1 91 ? -12.103 -3.332 8.950 1.00 92.69 91 ARG A CA 1
ATOM 746 C C . ARG A 1 91 ? -12.656 -2.673 10.204 1.00 92.69 91 ARG A C 1
ATOM 748 O O . ARG A 1 91 ? -12.633 -3.273 11.274 1.00 92.69 91 ARG A O 1
ATOM 755 N N . ILE A 1 92 ? -13.150 -1.458 10.041 1.00 90.94 92 ILE A N 1
ATOM 756 C CA . ILE A 1 92 ? -13.933 -0.770 11.059 1.00 90.94 92 ILE A CA 1
ATOM 757 C C . ILE A 1 92 ? -15.391 -0.757 10.615 1.00 90.94 92 ILE A C 1
ATOM 759 O O . ILE A 1 92 ? -15.683 -0.764 9.413 1.00 90.94 92 ILE A O 1
ATOM 763 N N . GLU A 1 93 ? -16.298 -0.779 11.579 1.00 84.88 93 GLU A N 1
ATOM 764 C CA . GLU A 1 93 ? -17.711 -0.580 11.302 1.00 84.88 93 GLU A CA 1
ATOM 765 C C . GLU A 1 93 ? -17.915 0.867 10.845 1.00 84.88 93 GLU A C 1
ATOM 767 O O . GLU A 1 93 ? -17.358 1.801 11.428 1.00 84.88 93 GLU A O 1
ATOM 772 N N . ALA A 1 94 ? -18.629 1.054 9.735 1.00 73.75 94 ALA A N 1
ATOM 773 C CA . ALA A 1 94 ? -18.921 2.399 9.268 1.00 73.75 94 ALA A CA 1
ATOM 774 C C . ALA A 1 94 ? -19.853 3.067 10.291 1.00 73.75 94 ALA A C 1
ATOM 776 O O . ALA A 1 94 ? -20.806 2.418 10.730 1.00 73.75 94 ALA A O 1
ATOM 777 N N . PRO A 1 95 ? -19.630 4.341 10.663 1.00 68.44 95 PRO A N 1
ATOM 778 C CA . PRO A 1 95 ? -20.627 5.061 11.439 1.00 68.44 95 PRO A CA 1
ATOM 779 C C . PRO A 1 95 ? -21.939 5.042 10.651 1.00 68.44 95 PRO A C 1
ATOM 781 O O . PRO A 1 95 ? -21.927 5.270 9.437 1.00 68.44 95 PRO A O 1
ATOM 784 N N . ALA A 1 96 ? -23.044 4.716 11.326 1.00 63.03 96 ALA A N 1
ATOM 785 C CA . ALA A 1 96 ? -24.362 4.643 10.708 1.00 63.03 96 ALA A CA 1
ATOM 786 C C . ALA A 1 96 ? -24.604 5.906 9.868 1.00 63.03 96 ALA A C 1
ATOM 788 O O . ALA A 1 96 ? -24.499 7.027 10.369 1.00 63.03 96 ALA A O 1
ATOM 789 N N . SER A 1 97 ? -24.872 5.732 8.574 1.00 61.56 97 SER A N 1
ATOM 790 C CA . SER A 1 97 ? -25.153 6.850 7.681 1.00 61.56 97 SER A CA 1
ATOM 791 C C . SER A 1 97 ? -26.450 7.517 8.128 1.00 61.56 97 SER A C 1
ATOM 793 O O . SER A 1 97 ? -27.535 6.984 7.897 1.00 61.56 97 SER A O 1
ATOM 795 N N . VAL A 1 98 ? -26.352 8.685 8.761 1.00 55.38 98 VAL A N 1
ATOM 796 C CA . VAL A 1 98 ? -27.509 9.556 8.962 1.00 55.38 98 VAL A CA 1
ATOM 797 C C . VAL A 1 98 ? -27.797 10.202 7.612 1.00 55.38 98 VAL A C 1
ATOM 799 O O . VAL A 1 98 ? -27.167 11.185 7.229 1.00 55.38 98 VAL A O 1
ATOM 802 N N . SER A 1 99 ? -28.703 9.603 6.844 1.00 56.25 99 SER A N 1
ATOM 803 C CA . SER A 1 99 ? -29.247 10.240 5.647 1.00 56.25 99 SER A CA 1
ATOM 804 C C . SER A 1 99 ? -29.991 11.511 6.075 1.00 56.25 99 SER A C 1
ATOM 806 O O . SER A 1 99 ? -30.885 11.412 6.923 1.00 56.25 99 SER A O 1
ATOM 808 N N . PRO A 1 100 ? -29.670 12.702 5.536 1.00 57.81 100 PRO A N 1
ATOM 809 C CA . PRO A 1 100 ? -30.487 13.878 5.790 1.00 57.81 100 PRO A CA 1
ATOM 810 C C . PRO A 1 100 ? -31.886 13.617 5.220 1.00 57.81 100 PRO A C 1
ATOM 812 O O . PRO A 1 100 ? -32.043 13.355 4.027 1.00 57.81 100 PRO A O 1
ATOM 815 N N . ARG A 1 101 ? -32.907 13.642 6.085 1.00 57.47 101 ARG A N 1
ATOM 816 C CA . ARG A 1 101 ? -34.305 13.673 5.646 1.00 57.47 101 ARG A CA 1
ATOM 817 C C . ARG A 1 101 ? -34.518 15.005 4.936 1.00 57.47 101 ARG A C 1
ATOM 819 O O . ARG A 1 101 ? -34.574 16.043 5.586 1.00 57.47 101 ARG A O 1
ATOM 826 N N . ILE A 1 102 ? -34.608 14.970 3.613 1.00 62.84 102 ILE A N 1
ATOM 827 C CA . ILE A 1 102 ? -35.110 16.096 2.828 1.00 62.84 102 ILE A CA 1
ATOM 828 C C . ILE A 1 102 ? -36.618 16.145 3.094 1.00 62.84 102 ILE A C 1
ATOM 830 O O . ILE A 1 102 ? -37.333 15.204 2.749 1.00 62.84 102 ILE A O 1
ATOM 834 N N . ALA A 1 103 ? -37.080 17.184 3.788 1.00 53.31 103 ALA A N 1
ATOM 835 C CA . ALA A 1 103 ? -38.504 17.453 3.940 1.00 53.31 103 ALA A CA 1
ATOM 836 C C . ALA A 1 103 ? -39.042 18.028 2.615 1.00 53.31 103 ALA A C 1
ATOM 838 O O . ALA A 1 103 ? -38.372 18.891 2.044 1.00 53.31 103 ALA A O 1
ATOM 839 N N . PRO A 1 104 ? -40.189 17.553 2.101 1.00 66.12 104 PRO A N 1
ATOM 840 C CA . PRO A 1 104 ? -40.856 18.207 0.982 1.00 66.12 104 PRO A CA 1
ATOM 841 C C . PRO A 1 104 ? -41.494 19.531 1.439 1.00 66.12 104 PRO A C 1
ATOM 843 O O . PRO A 1 104 ? -41.958 19.625 2.578 1.00 66.12 104 PRO A O 1
ATOM 846 N N . GLU A 1 105 ? -41.461 20.525 0.547 1.00 55.50 105 GLU A N 1
ATOM 847 C CA . GLU A 1 105 ? -42.143 21.829 0.647 1.00 55.50 105 GLU A CA 1
ATOM 848 C C . GLU A 1 105 ? -43.654 21.693 0.408 1.00 55.50 105 GLU A C 1
ATOM 850 O O . GLU A 1 105 ? -44.039 20.859 -0.449 1.00 55.50 105 GLU A O 1
#

Radius of gyration: 16.95 Å; chains: 1; bounding box: 58×35×34 Å